Protein AF-A0A3B0JVN0-F1 (afdb_monomer_lite)

Secondary structure (DSSP, 8-state):
------EEESSSS-TTEEESEE-SSS-S-----HHHHHH-EE-TTSSEE--HHHHHHHHHHS----

Sequence (66 aa):
MDPFQVFCDAKMAGPGWLVIARRTTGDLNFYRNWAEYKRGFGDLAGEFFIGLDKLHAITKSQTHQL

Structure (mmCIF, N/CA/C/O backbone):
data_AF-A0A3B0JVN0-F1
#
_entry.id   AF-A0A3B0JVN0-F1
#
loop_
_atom_site.group_PDB
_atom_site.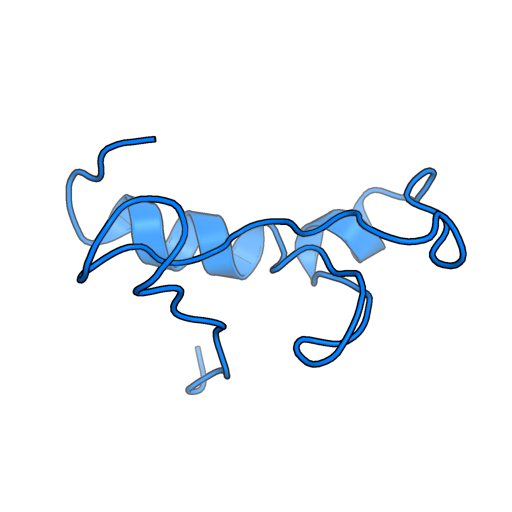id
_atom_site.type_symbol
_atom_site.label_atom_id
_atom_site.label_alt_id
_atom_site.label_comp_id
_atom_site.label_asym_id
_atom_site.label_entity_id
_atom_site.label_seq_id
_atom_site.pdbx_PDB_ins_code
_atom_site.Cartn_x
_atom_site.Cartn_y
_atom_site.Cartn_z
_atom_site.occupancy
_atom_site.B_iso_or_equiv
_atom_site.auth_seq_id
_atom_site.auth_comp_id
_atom_site.auth_asym_id
_atom_site.auth_atom_id
_atom_site.pdbx_PDB_model_num
ATOM 1 N N . MET A 1 1 ? -16.037 -8.259 -2.542 1.00 68.56 1 MET A N 1
ATOM 2 C CA . MET A 1 1 ? -14.577 -8.099 -2.658 1.00 68.56 1 MET A CA 1
ATOM 3 C C . MET A 1 1 ? -13.974 -9.323 -2.016 1.00 68.56 1 MET A C 1
ATOM 5 O O . MET A 1 1 ? -14.378 -9.640 -0.902 1.00 68.56 1 MET A O 1
ATOM 9 N N . ASP A 1 2 ? -13.118 -10.035 -2.735 1.00 87.00 2 ASP A N 1
ATOM 10 C CA . ASP A 1 2 ? -12.511 -11.262 -2.226 1.00 87.00 2 ASP A CA 1
ATOM 11 C C . ASP A 1 2 ? -11.449 -10.949 -1.162 1.00 87.00 2 ASP A C 1
ATOM 13 O O . ASP A 1 2 ? -10.901 -9.837 -1.154 1.00 87.00 2 ASP A O 1
ATOM 17 N N . PRO A 1 3 ? -11.154 -11.893 -0.252 1.00 91.50 3 PRO A N 1
ATOM 18 C CA . PRO A 1 3 ? -10.075 -11.738 0.714 1.00 91.50 3 PRO A CA 1
ATOM 19 C C . PRO A 1 3 ? -8.748 -11.409 0.023 1.00 91.50 3 PRO A C 1
ATOM 21 O O . PRO A 1 3 ? -8.409 -11.988 -1.009 1.00 91.50 3 PRO A O 1
ATOM 24 N N . PHE A 1 4 ? -7.978 -10.492 0.605 1.00 92.38 4 PHE A N 1
ATOM 25 C CA . PHE A 1 4 ? -6.684 -1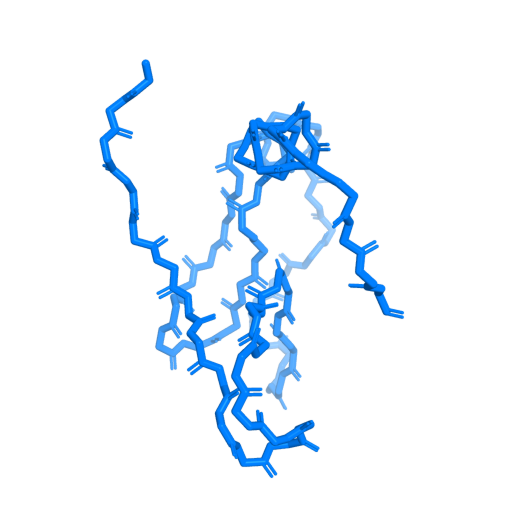0.073 0.075 1.00 92.38 4 PHE A CA 1
ATOM 26 C C . PHE A 1 4 ? -5.610 -10.101 1.157 1.00 92.38 4 PHE A C 1
ATOM 28 O O . PHE A 1 4 ? -5.886 -9.918 2.342 1.00 92.38 4 PHE A O 1
ATOM 35 N N . GLN A 1 5 ? -4.369 -10.326 0.731 1.00 92.44 5 GLN A N 1
ATOM 36 C CA . GLN A 1 5 ? -3.220 -10.322 1.627 1.00 92.44 5 GLN A CA 1
ATOM 37 C C . GLN A 1 5 ? -2.811 -8.895 1.992 1.00 92.44 5 GLN A C 1
ATOM 39 O O . GLN A 1 5 ? -2.889 -7.974 1.174 1.00 92.44 5 GLN A O 1
ATOM 44 N N . VAL A 1 6 ? -2.350 -8.741 3.230 1.00 93.38 6 VAL A N 1
ATOM 45 C CA . VAL A 1 6 ? -1.863 -7.485 3.797 1.00 93.38 6 VAL A CA 1
ATOM 46 C C . VAL A 1 6 ? -0.581 -7.730 4.576 1.00 93.38 6 VAL A C 1
ATOM 48 O O . VAL A 1 6 ? -0.325 -8.852 5.015 1.00 93.38 6 VAL A O 1
ATOM 51 N N . PHE A 1 7 ? 0.214 -6.679 4.759 1.00 93.00 7 PHE A N 1
ATOM 52 C CA . PHE A 1 7 ? 1.388 -6.730 5.618 1.00 93.00 7 PHE A CA 1
ATOM 53 C C . PHE A 1 7 ? 1.074 -6.058 6.956 1.00 93.00 7 PHE A C 1
ATOM 55 O O . PHE A 1 7 ? 0.676 -4.892 6.991 1.00 93.00 7 PHE A O 1
ATOM 62 N N . CYS A 1 8 ? 1.266 -6.797 8.046 1.00 91.12 8 CYS A N 1
ATOM 63 C CA . CYS A 1 8 ? 1.162 -6.278 9.405 1.00 91.12 8 CYS A CA 1
ATOM 64 C C . CYS A 1 8 ? 2.569 -6.134 9.980 1.00 91.12 8 CYS A C 1
ATOM 66 O O . CYS A 1 8 ? 3.333 -7.102 9.983 1.00 91.12 8 CYS A O 1
ATOM 68 N N . ASP A 1 9 ? 2.902 -4.948 10.479 1.00 84.31 9 ASP A N 1
ATOM 69 C CA . ASP A 1 9 ? 4.179 -4.703 11.145 1.00 84.31 9 ASP A CA 1
ATOM 70 C C . ASP A 1 9 ? 3.949 -4.579 12.653 1.00 84.31 9 ASP A C 1
ATOM 72 O O . ASP A 1 9 ? 3.078 -3.836 13.093 1.00 84.31 9 ASP A O 1
ATOM 76 N N . ALA A 1 10 ? 4.710 -5.340 13.441 1.00 78.50 10 ALA A N 1
ATOM 77 C CA . ALA A 1 10 ? 4.660 -5.300 14.903 1.00 78.50 10 ALA A CA 1
ATOM 78 C C . ALA A 1 10 ? 5.906 -4.650 15.533 1.00 78.50 10 ALA A C 1
ATOM 80 O O . ALA A 1 10 ? 5.998 -4.552 16.756 1.00 78.50 10 ALA A O 1
ATOM 81 N N . LYS A 1 11 ? 6.893 -4.261 14.718 1.00 80.88 11 LYS A N 1
ATOM 82 C CA 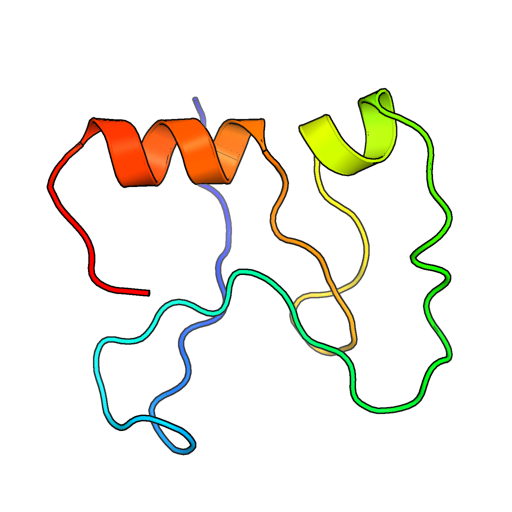. LYS A 1 11 ? 8.229 -3.831 15.150 1.00 80.88 11 LYS A CA 1
ATOM 83 C C . LYS A 1 11 ? 8.425 -2.322 15.036 1.00 80.88 11 LYS A C 1
ATOM 85 O O . LYS A 1 11 ? 9.031 -1.742 15.928 1.00 80.88 11 LYS A O 1
ATOM 90 N N . MET A 1 12 ? 7.938 -1.694 13.965 1.00 78.12 12 MET A N 1
ATOM 91 C CA . MET A 1 12 ? 8.177 -0.272 13.687 1.00 78.12 12 MET A CA 1
ATOM 92 C C . MET A 1 12 ? 7.279 0.654 14.513 1.00 78.12 12 MET A C 1
ATOM 94 O O . MET A 1 12 ? 7.760 1.651 15.038 1.00 78.12 12 MET A O 1
ATOM 98 N N . ALA A 1 13 ? 5.995 0.316 14.647 1.00 77.69 13 ALA A N 1
ATOM 99 C CA . ALA A 1 13 ? 5.001 1.134 15.352 1.00 77.69 13 ALA A CA 1
ATOM 100 C C . ALA A 1 13 ? 4.283 0.370 16.487 1.00 77.69 13 ALA A C 1
ATOM 102 O O . ALA A 1 13 ? 3.308 0.852 17.060 1.00 77.69 13 ALA A O 1
ATOM 103 N N . GLY A 1 14 ? 4.779 -0.824 16.833 1.00 84.06 14 GLY A N 1
ATOM 104 C CA . GLY A 1 14 ? 4.127 -1.748 17.763 1.00 84.06 14 GLY A CA 1
ATOM 105 C C . GLY A 1 14 ? 3.074 -2.635 17.084 1.00 84.06 14 GLY A C 1
ATOM 106 O O . GLY A 1 14 ? 2.915 -2.587 15.867 1.00 84.06 14 GLY A O 1
ATOM 107 N N . PRO A 1 15 ? 2.375 -3.498 17.838 1.00 86.44 15 PRO A N 1
ATOM 108 C CA . PRO A 1 15 ? 1.355 -4.386 17.287 1.00 86.44 15 PRO A CA 1
ATOM 109 C C . PRO A 1 15 ? 0.116 -3.613 16.812 1.00 86.44 15 PRO A C 1
ATOM 111 O O . PRO A 1 15 ? -0.237 -2.581 17.372 1.00 86.44 15 PRO A O 1
ATOM 114 N N . GLY A 1 16 ? -0.587 -4.164 15.820 1.00 87.62 16 GLY A N 1
ATOM 115 C CA . GLY A 1 16 ? -1.868 -3.628 15.341 1.00 87.62 16 GLY A CA 1
ATOM 116 C C . GLY A 1 16 ? -1.774 -2.703 14.127 1.00 87.62 16 GLY A C 1
ATOM 117 O O . GLY A 1 16 ? -2.808 -2.245 13.647 1.00 87.62 16 GLY A O 1
ATOM 118 N N . TRP A 1 17 ? -0.573 -2.471 13.591 1.00 91.81 17 TRP A N 1
ATOM 119 C CA . TRP A 1 17 ? -0.389 -1.624 12.417 1.00 91.81 17 TRP A CA 1
ATOM 120 C C . TRP A 1 17 ? -0.422 -2.411 11.112 1.00 91.81 17 TRP A C 1
ATOM 122 O O . TRP A 1 17 ? 0.334 -3.360 10.887 1.00 91.81 17 TRP A O 1
ATOM 132 N N . LEU A 1 18 ? -1.298 -1.957 10.223 1.00 93.38 18 LEU A N 1
ATOM 133 C CA . LEU A 1 18 ? -1.356 -2.363 8.830 1.00 93.38 18 LEU A CA 1
ATOM 134 C C . LEU A 1 18 ? -0.446 -1.448 8.004 1.00 93.38 18 LEU A C 1
ATOM 136 O O . LEU A 1 18 ? -0.622 -0.231 8.002 1.00 93.38 18 LEU A O 1
ATOM 140 N N . VAL A 1 19 ? 0.480 -2.022 7.241 1.00 94.56 19 VAL A N 1
ATOM 141 C CA . VAL A 1 19 ? 1.341 -1.244 6.345 1.00 94.56 19 VAL A CA 1
ATOM 142 C C . VAL A 1 19 ? 0.648 -1.059 4.998 1.00 94.56 19 VAL A C 1
ATOM 144 O O . VAL A 1 19 ? 0.391 -2.021 4.274 1.00 94.56 19 VAL A O 1
ATOM 147 N N . ILE A 1 20 ? 0.358 0.196 4.649 1.00 95.56 20 ILE A N 1
ATOM 148 C CA . ILE A 1 20 ? -0.304 0.555 3.382 1.00 95.56 20 ILE A CA 1
ATOM 149 C C . ILE A 1 20 ? 0.687 0.824 2.241 1.00 95.56 20 ILE A C 1
ATOM 151 O O . ILE A 1 20 ? 0.336 0.683 1.067 1.00 95.56 20 ILE A O 1
ATOM 155 N N . ALA A 1 21 ? 1.921 1.202 2.579 1.00 95.31 21 ALA A N 1
ATOM 156 C CA . ALA A 1 21 ? 3.004 1.464 1.642 1.00 95.31 21 ALA A CA 1
ATOM 157 C C . ALA A 1 21 ? 4.356 1.168 2.302 1.00 95.31 21 ALA A C 1
ATOM 159 O O . ALA A 1 21 ? 4.557 1.522 3.464 1.00 95.31 21 ALA A O 1
ATOM 160 N N . ARG A 1 22 ? 5.294 0.571 1.560 1.00 94.19 22 ARG A N 1
ATOM 161 C CA . ARG A 1 22 ? 6.664 0.332 2.034 1.00 94.19 22 ARG A CA 1
ATOM 162 C C . ARG A 1 22 ? 7.689 0.702 0.970 1.00 94.19 22 ARG A C 1
ATOM 164 O O . ARG A 1 22 ? 7.586 0.242 -0.166 1.00 94.19 22 ARG A O 1
ATOM 171 N N . ARG A 1 23 ? 8.678 1.509 1.366 1.00 93.69 23 ARG A N 1
ATOM 172 C CA . ARG A 1 23 ? 9.850 1.887 0.563 1.00 93.69 23 ARG A CA 1
ATOM 173 C C . ARG A 1 23 ? 11.117 1.614 1.366 1.00 93.69 23 ARG A C 1
ATOM 175 O O . ARG A 1 23 ? 11.203 2.040 2.514 1.00 93.69 23 ARG A O 1
ATOM 182 N N . THR A 1 24 ? 12.062 0.892 0.780 1.00 90.31 24 THR A N 1
ATOM 183 C CA . THR A 1 24 ? 13.278 0.411 1.453 1.00 90.31 24 THR A CA 1
ATOM 184 C C . THR A 1 24 ? 14.518 0.503 0.577 1.00 90.31 24 THR A C 1
ATOM 186 O O . THR A 1 24 ? 15.544 0.973 1.054 1.00 90.31 24 THR A O 1
ATOM 189 N N . THR A 1 25 ? 14.444 0.054 -0.677 1.00 89.69 25 THR A N 1
ATOM 190 C CA . THR A 1 25 ? 15.611 -0.062 -1.572 1.00 89.69 25 THR A CA 1
ATOM 191 C C . THR A 1 25 ? 15.526 0.876 -2.772 1.00 89.69 25 THR A C 1
ATOM 193 O O . THR A 1 25 ? 16.557 1.278 -3.301 1.00 89.69 25 THR A O 1
ATOM 196 N N . GLY A 1 26 ? 14.318 1.295 -3.161 1.00 90.69 26 GLY A N 1
ATOM 197 C CA . GLY A 1 26 ? 14.072 2.144 -4.323 1.00 90.69 26 GLY A CA 1
ATOM 198 C C . GLY A 1 26 ? 13.966 1.390 -5.651 1.00 90.69 26 GLY A C 1
ATOM 199 O O . GLY A 1 26 ? 13.860 2.044 -6.688 1.00 90.69 26 GLY A O 1
ATOM 200 N N . ASP A 1 27 ? 13.969 0.056 -5.633 1.00 92.44 27 ASP A N 1
ATOM 201 C CA . ASP A 1 27 ? 13.899 -0.784 -6.835 1.00 92.44 27 ASP A CA 1
ATOM 202 C C . ASP A 1 27 ? 12.518 -0.729 -7.504 1.00 92.44 27 ASP A C 1
ATOM 204 O O . ASP A 1 27 ? 12.382 -0.878 -8.723 1.00 92.44 27 ASP A O 1
ATOM 208 N N . LEU A 1 28 ? 11.464 -0.495 -6.719 1.00 95.94 28 LEU A N 1
ATOM 209 C CA . LEU A 1 28 ? 10.114 -0.357 -7.235 1.00 95.94 28 LEU A CA 1
ATOM 210 C C . LEU A 1 28 ? 9.836 1.093 -7.627 1.00 95.94 28 LEU A C 1
ATOM 212 O O . LEU A 1 28 ? 9.831 2.005 -6.802 1.00 95.94 28 LEU A O 1
ATOM 216 N N . ASN A 1 29 ? 9.500 1.308 -8.899 1.00 95.31 29 ASN A N 1
ATOM 217 C CA . ASN A 1 29 ? 9.029 2.609 -9.361 1.00 95.31 29 ASN A CA 1
ATOM 218 C C . ASN A 1 29 ? 7.637 2.932 -8.771 1.00 95.31 29 ASN A C 1
ATOM 220 O O . ASN A 1 29 ? 6.693 2.170 -8.984 1.00 95.31 29 ASN A O 1
ATOM 224 N N . PHE A 1 30 ? 7.500 4.073 -8.087 1.00 97.00 30 PHE A N 1
ATOM 225 C CA . PHE A 1 30 ? 6.225 4.604 -7.569 1.00 97.00 30 PHE A CA 1
ATOM 226 C C . PHE A 1 30 ? 5.590 5.666 -8.485 1.00 97.00 30 PHE A C 1
ATOM 228 O O . PHE A 1 30 ? 4.447 6.066 -8.267 1.00 97.00 30 PHE A O 1
ATOM 235 N N . TYR A 1 31 ? 6.281 6.113 -9.534 1.00 97.19 31 TYR A N 1
ATOM 236 C CA . TYR A 1 31 ? 5.691 6.948 -10.577 1.00 97.19 31 TYR A CA 1
ATOM 237 C C . TYR A 1 31 ? 4.841 6.074 -11.508 1.00 97.19 31 TYR A C 1
ATOM 239 O O . TYR A 1 31 ? 5.323 5.523 -12.499 1.00 97.19 31 TYR A O 1
ATOM 247 N N . ARG A 1 32 ? 3.580 5.887 -11.111 1.00 97.12 32 ARG A N 1
ATOM 248 C CA . ARG A 1 32 ? 2.610 4.959 -11.703 1.00 97.12 32 ARG A CA 1
ATOM 249 C C . ARG A 1 32 ? 1.316 5.671 -12.070 1.00 97.12 32 ARG A C 1
ATOM 251 O O . ARG A 1 32 ? 1.000 6.726 -11.521 1.00 97.12 32 ARG A O 1
ATOM 258 N N . ASN A 1 33 ? 0.552 5.081 -12.983 1.00 98.19 33 ASN A N 1
ATOM 259 C CA . ASN A 1 33 ? -0.728 5.655 -13.391 1.00 98.19 33 ASN A CA 1
ATOM 260 C C . ASN A 1 33 ? -1.844 5.386 -12.361 1.00 98.19 33 ASN A C 1
ATOM 262 O O . ASN A 1 33 ? -1.710 4.577 -11.440 1.00 98.19 33 ASN A O 1
ATOM 266 N N . TRP A 1 34 ? -2.987 6.050 -12.550 1.00 98.12 34 TRP A N 1
ATOM 267 C CA . TRP A 1 34 ? -4.151 5.914 -11.672 1.00 98.12 34 TRP A CA 1
ATOM 268 C C . TRP A 1 34 ? -4.635 4.467 -11.515 1.00 98.12 34 TRP A C 1
ATOM 270 O O . TRP A 1 34 ? -4.956 4.042 -10.409 1.00 98.12 34 TRP A O 1
ATOM 280 N N . ALA A 1 35 ? -4.682 3.690 -12.599 1.00 98.50 35 ALA A N 1
ATOM 281 C CA . ALA A 1 35 ? -5.186 2.319 -12.558 1.00 98.50 35 ALA A CA 1
ATOM 282 C C . ALA A 1 35 ? -4.265 1.382 -11.756 1.00 98.50 35 ALA A C 1
ATOM 284 O O . ALA A 1 35 ? -4.741 0.440 -11.118 1.00 98.50 35 ALA A O 1
ATOM 285 N N . GLU A 1 36 ? -2.957 1.637 -11.766 1.00 98.31 36 GLU A N 1
ATOM 286 C CA . GLU A 1 36 ? -1.987 0.945 -10.914 1.00 98.31 36 GLU A CA 1
ATOM 287 C C . GLU A 1 36 ? -2.166 1.339 -9.445 1.00 98.31 36 GLU A C 1
ATOM 289 O O . GLU A 1 36 ? -2.272 0.458 -8.596 1.00 98.31 36 GLU A O 1
ATOM 294 N N . TYR A 1 37 ? -2.309 2.630 -9.134 1.00 98.31 37 TYR A N 1
ATOM 295 C CA . TYR A 1 37 ? -2.598 3.077 -7.764 1.00 98.31 37 TYR A CA 1
ATOM 296 C C . TYR A 1 37 ? -3.936 2.550 -7.240 1.00 98.31 37 TYR A C 1
ATOM 298 O O . TYR A 1 37 ? -4.046 2.183 -6.071 1.00 98.31 37 TYR A O 1
ATOM 306 N N . LYS A 1 38 ? -4.950 2.449 -8.100 1.00 97.81 38 LYS A N 1
ATOM 307 C CA . LYS A 1 38 ? -6.254 1.897 -7.736 1.00 97.81 38 LYS A CA 1
ATOM 308 C C . LYS A 1 38 ? -6.154 0.434 -7.286 1.00 97.81 38 LYS A C 1
ATOM 310 O O . LYS A 1 38 ? -6.675 0.088 -6.226 1.00 97.81 38 LYS A O 1
ATOM 315 N N . ARG A 1 39 ? -5.436 -0.402 -8.047 1.00 96.94 39 ARG A N 1
ATOM 316 C CA . ARG A 1 39 ? -5.270 -1.845 -7.766 1.00 96.94 39 ARG A CA 1
ATOM 317 C C . ARG A 1 39 ? -4.191 -2.161 -6.722 1.00 96.94 39 ARG A C 1
ATOM 319 O O . ARG A 1 39 ? -4.291 -3.181 -6.036 1.00 96.94 39 ARG A O 1
ATOM 326 N N . GLY A 1 40 ? -3.187 -1.297 -6.599 1.00 97.50 40 GLY A N 1
ATOM 327 C CA . GLY A 1 40 ? -1.951 -1.564 -5.865 1.00 97.50 40 GLY A CA 1
ATOM 328 C C . GLY A 1 40 ? -0.885 -2.216 -6.747 1.00 97.50 40 GLY A C 1
ATOM 329 O O . GLY A 1 40 ? -1.176 -2.736 -7.828 1.00 97.50 40 GLY A O 1
ATOM 330 N N . PHE A 1 41 ? 0.363 -2.161 -6.290 1.00 97.69 41 PHE A N 1
ATOM 331 C CA . PHE A 1 41 ? 1.531 -2.666 -7.016 1.00 97.69 41 PHE A CA 1
ATOM 332 C C . PHE A 1 41 ? 2.682 -2.998 -6.057 1.00 97.69 41 PHE A C 1
ATOM 334 O O . PHE A 1 41 ? 2.705 -2.525 -4.920 1.00 97.69 41 PHE A O 1
ATOM 341 N N . GLY A 1 42 ? 3.647 -3.784 -6.536 1.00 96.44 42 GLY A N 1
ATOM 342 C CA . GLY A 1 42 ? 4.791 -4.253 -5.752 1.00 96.44 42 GLY A CA 1
ATOM 343 C C . GLY A 1 42 ? 4.563 -5.610 -5.089 1.00 96.44 42 GLY A C 1
ATOM 344 O O . GLY A 1 42 ? 3.654 -6.348 -5.472 1.00 96.44 42 GLY A O 1
ATOM 345 N N . ASP A 1 43 ? 5.403 -5.922 -4.107 1.00 94.81 43 ASP A N 1
ATOM 346 C CA . ASP A 1 43 ? 5.425 -7.193 -3.381 1.00 94.81 43 ASP A CA 1
ATOM 347 C C . ASP A 1 43 ? 5.358 -6.930 -1.869 1.00 94.81 43 ASP A C 1
ATOM 349 O O . ASP A 1 43 ? 6.137 -6.141 -1.336 1.00 94.81 43 ASP A O 1
ATOM 353 N N . LEU A 1 44 ? 4.452 -7.610 -1.160 1.00 93.38 44 LEU A N 1
ATOM 354 C CA . LEU A 1 44 ? 4.325 -7.510 0.300 1.00 93.38 44 LEU A CA 1
ATOM 355 C C . LEU A 1 44 ? 5.611 -7.942 1.032 1.00 93.38 44 LEU A C 1
ATOM 357 O O . LEU A 1 44 ? 5.867 -7.476 2.144 1.00 93.38 44 LEU A O 1
ATOM 361 N N . ALA A 1 45 ? 6.435 -8.796 0.412 1.00 91.38 45 ALA A N 1
ATOM 362 C CA . ALA A 1 45 ? 7.759 -9.173 0.905 1.00 91.38 45 ALA A CA 1
ATOM 363 C C . ALA A 1 45 ? 8.844 -8.122 0.603 1.00 91.38 45 ALA A C 1
ATOM 365 O O . ALA A 1 45 ? 9.898 -8.153 1.245 1.00 91.38 45 ALA A O 1
ATOM 366 N N . GLY A 1 46 ? 8.574 -7.143 -0.274 1.00 93.31 46 GLY A N 1
ATOM 367 C CA . GLY A 1 46 ? 9.480 -6.071 -0.712 1.00 93.31 46 GLY A CA 1
ATOM 368 C C . GLY A 1 46 ? 8.849 -4.670 -0.648 1.00 93.31 46 GLY A C 1
ATOM 369 O O . GLY A 1 46 ? 8.170 -4.318 0.317 1.00 93.31 46 GLY A O 1
ATOM 370 N N . GLU A 1 47 ? 9.108 -3.828 -1.638 1.00 96.12 47 GLU A N 1
ATOM 371 C CA . GLU A 1 47 ? 8.427 -2.536 -1.746 1.00 96.12 47 GLU A CA 1
ATOM 372 C C . GLU A 1 47 ? 7.023 -2.729 -2.319 1.00 96.12 47 GLU A C 1
ATOM 374 O O . GLU A 1 47 ? 6.826 -3.543 -3.224 1.00 96.12 47 GLU A O 1
ATOM 379 N N . PHE A 1 48 ? 6.040 -1.987 -1.810 1.00 97.06 48 PHE A N 1
ATOM 380 C CA . PHE A 1 48 ? 4.671 -2.073 -2.315 1.00 97.06 48 PHE A CA 1
ATOM 381 C C . PHE A 1 48 ? 3.818 -0.854 -1.970 1.00 97.06 48 PHE A C 1
ATOM 383 O O . PHE A 1 48 ? 4.131 -0.075 -1.065 1.00 97.06 48 PHE A O 1
ATOM 390 N N . PHE A 1 49 ? 2.689 -0.754 -2.670 1.00 97.75 49 PHE A N 1
ATOM 391 C CA . PHE A 1 49 ? 1.521 0.033 -2.294 1.00 97.75 49 PHE A CA 1
ATOM 392 C C . PHE A 1 49 ? 0.271 -0.853 -2.346 1.00 97.75 49 PHE A C 1
ATOM 394 O O . PHE A 1 49 ? 0.017 -1.524 -3.350 1.00 97.75 49 PHE A O 1
ATOM 401 N N . ILE A 1 50 ? -0.524 -0.857 -1.272 1.00 97.00 50 ILE A N 1
ATOM 402 C CA . ILE A 1 50 ? -1.641 -1.800 -1.088 1.00 97.00 50 ILE A CA 1
ATOM 403 C C . ILE A 1 50 ? -2.743 -1.660 -2.156 1.00 97.00 50 ILE A C 1
ATOM 405 O O . ILE A 1 50 ? -3.339 -2.662 -2.563 1.00 97.00 50 ILE A O 1
ATOM 409 N N . GLY A 1 51 ? -2.971 -0.437 -2.643 1.00 97.88 51 GLY A N 1
ATOM 410 C CA . GLY A 1 51 ? -4.011 -0.092 -3.612 1.00 97.88 51 G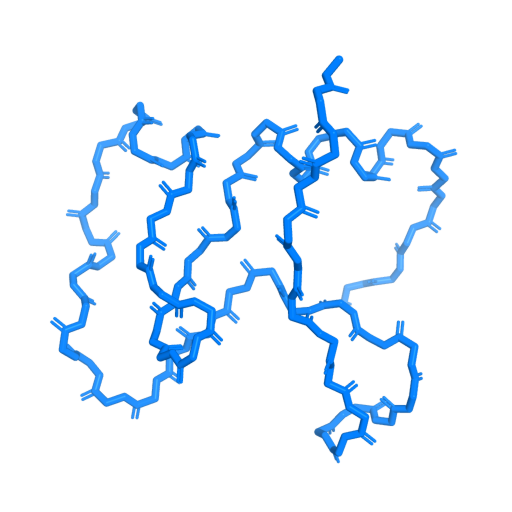LY A CA 1
ATOM 411 C C . GLY A 1 51 ? -5.183 0.676 -2.999 1.00 97.88 51 GLY A C 1
ATOM 412 O O . GLY A 1 51 ? -5.637 0.363 -1.897 1.00 97.88 51 GLY A O 1
ATOM 413 N N . LEU A 1 52 ? -5.694 1.674 -3.726 1.00 97.81 52 LEU A N 1
ATOM 414 C CA . LEU A 1 52 ? -6.760 2.559 -3.242 1.00 97.81 52 LEU A CA 1
ATOM 415 C C . LEU A 1 52 ? -8.097 1.840 -3.042 1.00 97.81 52 LEU A C 1
ATOM 417 O O . LEU A 1 52 ? -8.798 2.166 -2.091 1.00 97.81 52 LEU A O 1
ATOM 421 N N . ASP A 1 53 ? -8.442 0.850 -3.871 1.00 96.94 53 ASP A N 1
ATOM 422 C CA . ASP A 1 53 ? -9.690 0.091 -3.685 1.00 96.94 53 ASP A CA 1
ATOM 423 C C . ASP A 1 53 ? -9.681 -0.656 -2.341 1.00 96.94 53 ASP A C 1
ATOM 425 O O . ASP A 1 53 ? -10.670 -0.654 -1.605 1.00 96.94 53 ASP A O 1
ATOM 429 N N . LYS A 1 54 ? -8.528 -1.238 -1.984 1.00 95.88 54 LYS A N 1
ATOM 430 C CA . LYS A 1 54 ? -8.336 -1.931 -0.703 1.00 95.88 54 LYS A CA 1
ATOM 431 C C . LYS A 1 54 ? -8.327 -0.943 0.458 1.00 95.88 54 LYS A C 1
ATOM 433 O O . LYS A 1 54 ? -9.003 -1.171 1.457 1.00 95.88 54 LYS A O 1
ATOM 438 N N . LEU A 1 55 ? -7.620 0.178 0.309 1.00 96.00 55 LEU A N 1
ATOM 439 C CA . LEU A 1 55 ? -7.573 1.226 1.328 1.00 96.00 55 LEU A CA 1
ATOM 440 C C . LEU A 1 55 ? -8.960 1.828 1.593 1.00 96.00 55 LEU A C 1
ATOM 442 O O . LEU A 1 55 ? -9.327 2.049 2.746 1.00 96.00 55 LEU A O 1
ATOM 446 N N . HIS A 1 56 ? -9.760 2.034 0.545 1.00 96.06 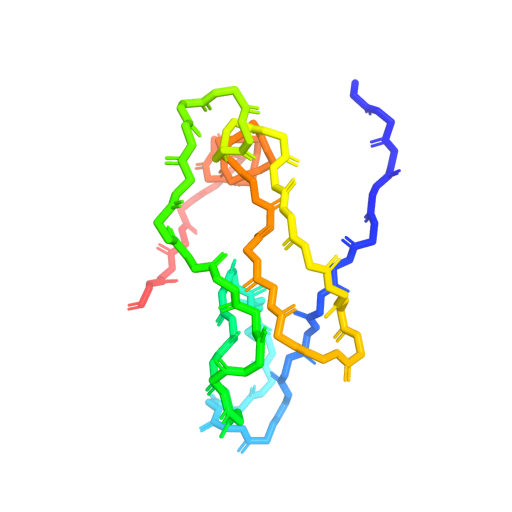56 HIS A N 1
ATOM 447 C CA . HIS A 1 56 ? -11.140 2.490 0.670 1.00 96.06 56 HIS A CA 1
ATOM 448 C C . HIS A 1 56 ? -12.000 1.466 1.417 1.00 96.06 56 HIS A C 1
ATOM 450 O O . HIS A 1 56 ? -12.727 1.837 2.334 1.00 96.06 56 HIS A O 1
ATOM 456 N N . ALA A 1 57 ? -11.889 0.176 1.082 1.00 94.50 57 ALA A N 1
ATOM 457 C CA . ALA A 1 57 ? -12.631 -0.876 1.775 1.00 94.50 57 ALA A CA 1
ATOM 458 C C . ALA A 1 57 ? -12.292 -0.951 3.277 1.00 94.50 57 ALA A C 1
ATOM 460 O O . ALA A 1 57 ? -13.193 -1.125 4.096 1.00 94.50 57 ALA A O 1
ATOM 461 N N . ILE A 1 58 ? -11.016 -0.775 3.640 1.00 94.31 58 ILE A N 1
ATOM 462 C CA . ILE A 1 58 ? -10.547 -0.802 5.036 1.00 94.31 58 ILE A CA 1
ATOM 463 C C . ILE A 1 58 ? -11.022 0.433 5.803 1.00 94.31 58 ILE A C 1
ATOM 465 O O . ILE A 1 58 ? -11.568 0.315 6.895 1.00 94.31 58 ILE A O 1
ATOM 469 N N . THR A 1 59 ? -10.832 1.624 5.243 1.00 95.12 59 THR A N 1
ATOM 470 C CA . THR A 1 59 ? -11.156 2.881 5.941 1.00 95.12 59 THR A CA 1
ATOM 471 C C . THR A 1 59 ? -12.654 3.164 6.000 1.00 95.12 59 THR A C 1
ATOM 473 O O . THR A 1 59 ? -13.109 3.895 6.873 1.00 95.12 59 THR A O 1
ATOM 476 N N . LYS A 1 60 ? -13.447 2.550 5.115 1.00 95.50 60 LYS A N 1
ATOM 477 C CA . LYS A 1 60 ? -14.911 2.612 5.166 1.00 95.50 60 LYS A CA 1
ATOM 478 C C . LYS A 1 60 ? -15.511 1.768 6.297 1.00 95.50 60 LYS A C 1
ATOM 480 O O . LYS A 1 60 ? -16.633 2.051 6.707 1.00 95.50 60 LYS A O 1
ATOM 485 N N . SER A 1 61 ? -14.823 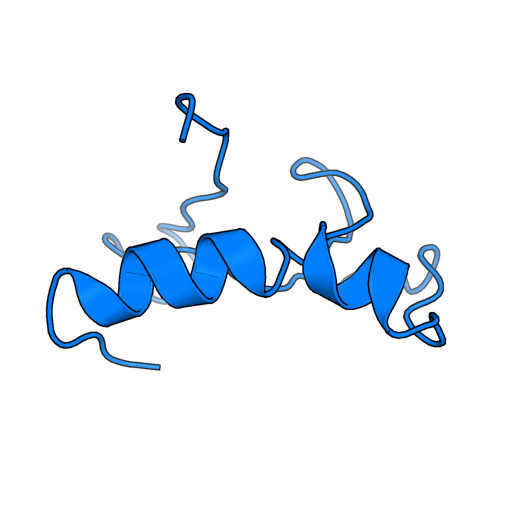0.726 6.774 1.00 91.38 61 SER A N 1
ATOM 486 C CA . SER A 1 61 ? -15.396 -0.190 7.771 1.00 91.38 61 SER A CA 1
ATOM 487 C C . SER A 1 61 ? -15.412 0.388 9.187 1.00 91.38 61 SER A C 1
ATOM 489 O O . SER A 1 61 ? -16.331 0.091 9.945 1.00 91.38 61 SER A O 1
ATOM 491 N N . GLN A 1 62 ? -14.426 1.217 9.537 1.00 93.19 62 GLN A N 1
ATOM 492 C CA . GLN A 1 62 ? -14.306 1.888 10.832 1.00 93.19 62 GLN A CA 1
ATOM 493 C C . GLN A 1 62 ? -13.259 3.008 10.769 1.00 93.19 62 GLN A C 1
ATOM 495 O O . GLN A 1 62 ? -12.505 3.113 9.804 1.00 93.19 62 GLN A O 1
ATOM 500 N N . THR A 1 63 ? -13.173 3.814 11.824 1.00 94.88 63 THR A N 1
ATOM 501 C CA . THR A 1 63 ? -12.115 4.820 11.981 1.00 94.88 63 THR A CA 1
ATOM 502 C C . THR A 1 63 ? -10.764 4.152 12.246 1.00 94.88 63 THR A C 1
ATOM 504 O O . THR A 1 63 ? -10.665 3.278 13.106 1.00 94.88 63 THR A O 1
ATOM 507 N N . HIS A 1 64 ? -9.717 4.602 11.550 1.00 91.56 64 HIS A N 1
ATOM 508 C CA . HIS A 1 64 ? -8.331 4.158 11.747 1.00 91.56 64 HIS A CA 1
ATOM 509 C C . HIS A 1 64 ? -7.423 5.358 12.021 1.00 91.56 64 HIS A C 1
ATOM 511 O O . HIS A 1 64 ? -7.722 6.475 11.601 1.00 91.56 64 HIS A O 1
ATOM 517 N N . GLN A 1 65 ? -6.315 5.115 12.717 1.00 91.12 65 GLN A N 1
ATOM 518 C CA . GLN A 1 65 ? -5.224 6.080 12.858 1.00 91.12 65 GLN A CA 1
ATOM 519 C C . GLN A 1 65 ? -4.225 5.883 11.713 1.00 91.12 65 GLN A C 1
ATOM 521 O O . GLN A 1 65 ? -4.069 4.763 11.222 1.00 91.12 65 GLN A O 1
ATOM 526 N N . LEU A 1 66 ? -3.585 6.973 11.286 1.00 87.75 66 LEU A N 1
ATOM 527 C CA . LEU A 1 66 ? -2.510 6.968 10.295 1.00 87.75 66 LEU A CA 1
ATOM 528 C C . LEU A 1 66 ? -1.221 7.481 10.930 1.00 87.75 66 LEU A C 1
ATOM 530 O O . LEU A 1 66 ? -1.311 8.502 11.649 1.00 87.75 66 LEU A O 1
#

Radius of gyration: 12.27 Å; chains: 1; bounding box: 31×19×31 Å

InterPro domains:
  IPR002181 Fibrinogen, alpha/beta/gamma chain, C-terminal globular domain [PF00147] (3-65)
  IPR002181 Fibrinogen, alpha/beta/gamma chain, C-terminal globular domain [PS51406] (1-66)
  IPR014716 Fibrinogen, alpha/beta/gamma chain, C-terminal globular, subdomain 1 [G3DSA:3.90.215.10] (1-66)
  IPR036056 Fibrinogen-like, C-terminal [SSF56496] (3-66)
  IPR050373 Fibrinogen C-terminal domain-containing protein [PTHR19143] (2-66)

Organism: Drosophila guanche (NCBI:txid7266)

pLDDT: mean 92.72, std 5.81, range [68.56, 98.5]

Foldseek 3Di:
DDDDDWDFDCPPPHGDDTDQWDDDPCPDDPPDDPVCQQCKDDDSVHTIGNHPVVVCVVCVVDHDDD